Protein AF-A0A392NQP7-F1 (afdb_monomer_lite)

pLDDT: mean 94.18, std 6.7, range [48.91, 98.5]

Structure (mmCIF, N/CA/C/O backbone):
data_AF-A0A392NQP7-F1
#
_entry.id   AF-A0A392NQP7-F1
#
loop_
_atom_site.group_PDB
_atom_site.id
_atom_site.type_symbol
_atom_site.label_atom_id
_atom_site.label_alt_id
_atom_site.label_comp_id
_atom_site.label_asym_id
_atom_site.label_entity_id
_atom_site.label_seq_id
_atom_site.pdbx_PDB_ins_code
_atom_site.Cartn_x
_atom_site.Cartn_y
_atom_site.Cartn_z
_atom_site.occupancy
_atom_site.B_iso_or_equiv
_atom_site.auth_seq_id
_atom_site.auth_comp_id
_atom_site.auth_asym_id
_atom_site.auth_atom_id
_atom_site.pdbx_PDB_model_num
ATOM 1 N N . PHE A 1 1 ? -15.553 -9.471 -6.005 1.00 82.69 1 PHE A N 1
ATOM 2 C CA . PHE A 1 1 ? -15.050 -10.620 -5.219 1.00 82.69 1 PHE A CA 1
ATOM 3 C C . PHE A 1 1 ? -14.844 -10.229 -3.762 1.00 82.69 1 PHE A C 1
ATOM 5 O O . PHE A 1 1 ? -15.584 -10.727 -2.929 1.00 82.69 1 PHE A O 1
ATOM 12 N N . SER A 1 2 ? -13.933 -9.297 -3.451 1.00 90.81 2 SER A N 1
ATOM 13 C CA . SER A 1 2 ? -13.622 -8.903 -2.066 1.00 90.81 2 SER A CA 1
ATOM 14 C C . SER A 1 2 ? -14.840 -8.458 -1.255 1.00 90.81 2 SER A C 1
ATOM 16 O O . SER A 1 2 ? -15.025 -8.942 -0.146 1.00 90.81 2 SER A O 1
ATOM 18 N N . ALA A 1 3 ? -15.702 -7.604 -1.820 1.00 92.38 3 ALA A N 1
ATOM 19 C CA . ALA A 1 3 ? -16.922 -7.155 -1.149 1.00 92.38 3 ALA A CA 1
ATOM 20 C C . ALA A 1 3 ? -17.868 -8.319 -0.800 1.00 92.38 3 ALA A C 1
ATOM 22 O O . ALA A 1 3 ? -18.331 -8.409 0.328 1.00 92.38 3 ALA A O 1
ATOM 23 N N . ALA A 1 4 ? -18.095 -9.241 -1.742 1.00 94.00 4 ALA A N 1
ATOM 24 C CA . ALA A 1 4 ? -18.957 -10.405 -1.529 1.00 94.00 4 ALA A CA 1
ATOM 25 C C . ALA A 1 4 ? -18.396 -11.358 -0.461 1.00 94.00 4 ALA A C 1
ATOM 27 O O . ALA A 1 4 ? -19.144 -11.865 0.366 1.00 94.00 4 ALA A O 1
ATOM 28 N N . PHE A 1 5 ? -17.076 -11.573 -0.451 1.00 94.81 5 PHE A N 1
ATOM 29 C CA . PHE A 1 5 ? -16.426 -12.362 0.595 1.00 94.81 5 PHE A CA 1
ATOM 30 C C . PHE A 1 5 ? -16.576 -11.702 1.973 1.00 94.81 5 PHE A C 1
ATOM 32 O O . PHE A 1 5 ? -16.991 -12.363 2.920 1.00 94.81 5 PHE A O 1
ATOM 39 N N . LEU A 1 6 ? -16.284 -10.403 2.081 1.00 95.88 6 LEU A N 1
ATOM 40 C CA . LEU A 1 6 ? -16.394 -9.662 3.340 1.00 95.88 6 LEU A CA 1
ATOM 41 C C . LEU A 1 6 ? -17.835 -9.634 3.870 1.00 95.88 6 LEU A C 1
ATOM 43 O O . LEU A 1 6 ? -18.035 -9.846 5.060 1.00 95.88 6 LEU A O 1
ATOM 47 N N . ASP A 1 7 ? -18.829 -9.447 2.999 1.00 96.56 7 ASP A N 1
ATOM 48 C CA . ASP A 1 7 ? -20.247 -9.493 3.382 1.00 96.56 7 ASP A CA 1
ATOM 49 C C . ASP A 1 7 ? -20.652 -10.890 3.884 1.00 96.56 7 ASP A C 1
ATOM 51 O O . ASP A 1 7 ? -21.344 -11.002 4.892 1.00 96.56 7 ASP A O 1
ATOM 55 N N . SER A 1 8 ? -20.133 -11.964 3.271 1.00 97.31 8 SER A N 1
ATOM 56 C CA . SER A 1 8 ? -20.417 -13.344 3.705 1.00 97.31 8 SER A CA 1
ATOM 57 C C . SER A 1 8 ? -19.883 -13.694 5.098 1.00 97.31 8 SER A C 1
ATOM 59 O O . SER A 1 8 ? -20.350 -14.656 5.704 1.00 97.31 8 SER A O 1
ATOM 61 N N . VAL A 1 9 ? -18.911 -12.928 5.608 1.00 96.69 9 VAL A N 1
ATOM 62 C CA . VAL A 1 9 ? -18.331 -13.134 6.943 1.00 96.69 9 VAL A CA 1
ATOM 63 C C . VAL A 1 9 ? -18.728 -12.053 7.949 1.00 96.69 9 VAL A C 1
ATOM 65 O O . VAL A 1 9 ? -18.289 -12.120 9.094 1.00 96.69 9 VAL A O 1
ATOM 68 N N . ALA A 1 10 ? -19.548 -11.073 7.553 1.00 96.81 10 ALA A N 1
ATOM 69 C CA . ALA A 1 10 ? -19.827 -9.878 8.350 1.00 96.81 10 ALA A CA 1
ATOM 70 C C . ALA A 1 10 ? -20.376 -10.200 9.751 1.00 96.81 10 ALA A C 1
ATOM 72 O O . ALA A 1 10 ? -19.951 -9.586 10.726 1.00 96.81 10 ALA A O 1
ATOM 73 N N . ASP A 1 11 ? -21.238 -11.213 9.866 1.00 97.25 11 ASP A N 1
ATOM 74 C CA . ASP A 1 11 ? -21.865 -11.604 11.137 1.00 97.25 11 ASP A CA 1
ATOM 75 C C . ASP A 1 11 ? -20.900 -12.319 12.110 1.00 97.25 11 ASP A C 1
ATOM 77 O O . ASP A 1 11 ? -21.227 -12.511 13.280 1.00 97.25 11 ASP A O 1
ATOM 81 N N . TYR A 1 12 ? -19.703 -12.705 11.651 1.00 96.62 12 TYR A N 1
ATOM 82 C CA . TYR A 1 12 ? -18.685 -13.396 12.456 1.00 96.62 12 TYR A CA 1
ATOM 83 C C . TYR A 1 12 ? -17.517 -12.493 12.870 1.00 96.62 12 TYR A C 1
ATOM 85 O O . TYR A 1 12 ? -16.627 -12.929 13.602 1.00 96.62 12 TYR A O 1
ATOM 93 N N . VAL A 1 13 ? -17.480 -11.255 12.378 1.00 96.62 13 VAL A N 1
ATOM 94 C CA . VAL A 1 13 ? -16.382 -10.319 12.621 1.00 96.62 13 VAL A CA 1
ATOM 95 C C . VAL A 1 13 ? -16.707 -9.449 13.828 1.00 96.62 13 VAL A C 1
ATOM 97 O O . VAL A 1 13 ? -17.708 -8.736 13.844 1.00 96.62 13 VAL A O 1
ATOM 100 N N . ASP A 1 14 ? -15.828 -9.465 14.832 1.00 96.81 14 ASP A N 1
ATOM 101 C CA . ASP A 1 14 ? -15.943 -8.539 15.958 1.00 96.81 14 ASP A CA 1
ATOM 102 C C . ASP A 1 14 ? -15.833 -7.077 15.461 1.00 96.81 14 ASP A C 1
ATOM 104 O O . ASP A 1 14 ? -14.900 -6.753 14.712 1.00 96.81 14 ASP A O 1
ATOM 108 N N . PRO A 1 15 ? -16.741 -6.166 15.869 1.00 94.75 15 PRO A N 1
ATOM 109 C CA . PRO A 1 15 ? -16.739 -4.780 15.393 1.00 94.75 15 PRO A CA 1
ATOM 110 C C . PRO A 1 15 ? -15.452 -3.995 15.691 1.00 94.75 15 PRO A C 1
ATOM 112 O O . PRO A 1 15 ? -15.173 -2.996 15.022 1.00 94.75 15 PRO A O 1
ATOM 115 N N . GLY A 1 16 ? -14.685 -4.409 16.702 1.00 96.12 16 GLY A N 1
ATOM 11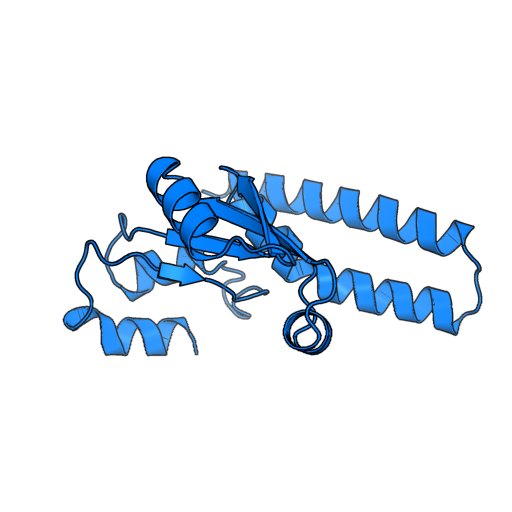6 C CA . GLY A 1 16 ? -13.402 -3.832 17.088 1.00 96.12 16 GLY A CA 1
ATOM 117 C C . GLY A 1 16 ? -12.189 -4.519 16.459 1.00 96.12 16 GLY A C 1
ATOM 118 O O . GLY A 1 16 ? -11.070 -4.053 16.678 1.00 96.12 16 GLY A O 1
ATOM 119 N N . LEU A 1 17 ? -12.372 -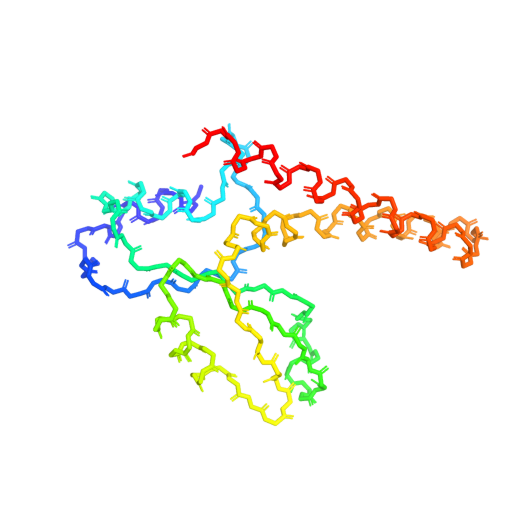5.591 15.678 1.00 96.62 17 LEU A N 1
ATOM 120 C CA . LEU A 1 17 ? -11.271 -6.339 15.071 1.00 96.62 17 LEU A CA 1
ATOM 121 C C . LEU A 1 17 ? -10.555 -5.501 13.995 1.00 96.62 17 LEU A C 1
ATOM 123 O O . LEU A 1 17 ? -11.171 -5.140 12.989 1.00 96.62 17 LEU A O 1
ATOM 127 N N . PRO A 1 18 ? -9.251 -5.206 14.132 1.00 96.69 18 PRO A N 1
ATOM 128 C CA . PRO A 1 18 ? -8.550 -4.438 13.114 1.00 96.69 18 PRO A CA 1
ATOM 129 C C . PRO A 1 18 ? -8.288 -5.224 11.829 1.00 96.69 18 PRO A C 1
ATOM 131 O O . PRO A 1 18 ? -7.782 -6.344 11.864 1.00 96.69 18 PRO A O 1
ATOM 134 N N . PHE A 1 19 ? -8.551 -4.592 10.685 1.00 97.50 19 PHE A N 1
ATOM 135 C CA . PHE A 1 19 ? -8.207 -5.112 9.363 1.00 97.50 19 PHE A CA 1
ATOM 136 C C . PHE A 1 19 ? -6.938 -4.447 8.843 1.00 97.50 19 PHE A C 1
ATOM 138 O O . PHE A 1 19 ? -6.869 -3.222 8.734 1.00 97.50 19 PHE A O 1
ATOM 145 N N . ILE A 1 20 ? -5.953 -5.260 8.461 1.00 98.00 20 ILE A N 1
ATOM 146 C CA . ILE A 1 20 ? -4.755 -4.807 7.751 1.00 98.00 20 ILE A CA 1
ATOM 147 C C . ILE A 1 20 ? -4.896 -5.229 6.286 1.00 98.00 20 ILE A C 1
ATOM 149 O O . ILE A 1 20 ? -4.765 -6.404 5.949 1.00 98.00 20 ILE A O 1
ATOM 153 N N . SER A 1 21 ? -5.185 -4.276 5.404 1.00 97.12 21 SER A N 1
ATOM 154 C CA . SER A 1 21 ? -5.289 -4.516 3.966 1.00 97.12 21 SER A CA 1
ATOM 155 C C . SER A 1 21 ? -3.921 -4.435 3.298 1.00 97.12 21 SER A C 1
ATOM 157 O O . SER A 1 21 ? -3.266 -3.395 3.325 1.00 97.12 21 SER A O 1
ATOM 159 N N . LEU A 1 22 ? -3.521 -5.529 2.648 1.00 95.44 22 LEU A N 1
ATOM 160 C CA . LEU A 1 22 ? -2.337 -5.608 1.780 1.00 95.44 22 LEU A CA 1
ATOM 161 C C . LEU A 1 22 ? -2.701 -5.501 0.290 1.00 95.44 22 LEU A C 1
ATOM 163 O O . LEU A 1 22 ? -1.834 -5.607 -0.581 1.00 95.44 22 LEU A O 1
ATOM 167 N N . SER A 1 23 ? -3.991 -5.345 -0.017 1.00 93.19 23 SER A N 1
ATOM 168 C CA . SER A 1 23 ? -4.471 -5.311 -1.396 1.00 93.19 23 SER A CA 1
ATOM 169 C C . SER A 1 23 ? -3.988 -4.047 -2.100 1.00 93.19 23 SER A C 1
ATOM 171 O O . SER A 1 23 ? -4.077 -2.948 -1.559 1.00 93.19 23 SER A O 1
ATOM 173 N N . LYS A 1 24 ? -3.497 -4.210 -3.330 1.00 91.06 24 LYS A N 1
ATOM 174 C CA . LYS A 1 24 ? -3.027 -3.121 -4.192 1.00 91.06 24 LYS A CA 1
ATOM 175 C C . LYS A 1 24 ? -3.897 -3.104 -5.443 1.00 91.06 24 LYS A C 1
ATOM 177 O O . LYS A 1 24 ? -3.802 -4.015 -6.260 1.00 91.06 24 LYS A O 1
ATOM 182 N N . GLY A 1 25 ? -4.764 -2.106 -5.569 1.00 90.31 25 GLY A N 1
ATOM 183 C CA . GLY A 1 25 ? -5.705 -2.005 -6.682 1.00 90.31 25 GLY A CA 1
ATOM 184 C C . GLY A 1 25 ? -6.996 -1.299 -6.290 1.00 90.31 25 GLY A C 1
ATOM 185 O O . GLY A 1 25 ? -7.174 -0.902 -5.139 1.00 90.31 25 GLY A O 1
ATOM 186 N N . LEU A 1 26 ? -7.886 -1.173 -7.269 1.00 92.25 26 LEU A N 1
ATOM 187 C CA . LEU A 1 26 ? -9.241 -0.653 -7.113 1.00 92.25 26 LEU A CA 1
ATOM 188 C C . LEU A 1 26 ? -10.240 -1.738 -7.516 1.00 92.25 26 LEU A C 1
ATOM 190 O O . LEU A 1 26 ? -9.947 -2.571 -8.377 1.00 92.25 26 LEU A O 1
ATOM 194 N N . GLU A 1 27 ? -11.428 -1.729 -6.920 1.00 91.75 27 GLU A N 1
ATOM 195 C CA . GLU A 1 27 ? -12.513 -2.592 -7.382 1.00 91.75 27 GLU A CA 1
ATOM 196 C C . GLU A 1 27 ? -12.968 -2.164 -8.785 1.00 91.75 27 GLU A C 1
ATOM 198 O O . GLU A 1 27 ? -13.344 -1.018 -8.993 1.00 91.75 27 GLU A O 1
ATOM 203 N N . LEU A 1 28 ? -12.953 -3.087 -9.752 1.00 85.56 28 LEU A N 1
ATOM 204 C CA . LEU A 1 28 ? -13.124 -2.780 -11.181 1.00 85.56 28 LEU A CA 1
ATOM 205 C C . LEU A 1 28 ? -14.384 -1.966 -11.512 1.00 85.56 28 LEU A C 1
ATOM 207 O O . LEU A 1 28 ? -14.321 -1.037 -12.309 1.00 85.56 28 LEU A O 1
ATOM 211 N N . ASN A 1 29 ? -15.519 -2.307 -10.901 1.00 87.06 29 ASN A N 1
ATOM 212 C CA . ASN A 1 29 ? -16.811 -1.717 -11.263 1.00 87.06 29 ASN A CA 1
ATOM 213 C C . ASN A 1 29 ? -17.107 -0.410 -10.523 1.00 87.06 29 ASN A C 1
ATOM 215 O O . ASN A 1 29 ? -17.914 0.389 -10.986 1.00 87.06 29 ASN A O 1
ATOM 219 N N . THR A 1 30 ? -16.502 -0.210 -9.353 1.00 89.31 30 THR A N 1
ATOM 220 C CA . THR A 1 30 ? -16.814 0.920 -8.462 1.00 89.31 30 THR A CA 1
ATOM 221 C C . THR A 1 30 ? -15.643 1.884 -8.312 1.00 89.31 30 THR A C 1
ATOM 223 O O . THR A 1 30 ? -15.823 2.982 -7.793 1.00 89.31 30 THR A O 1
ATOM 226 N N . LEU A 1 31 ? -14.449 1.470 -8.745 1.00 90.50 31 LEU A N 1
ATOM 227 C CA . LEU A 1 31 ? -13.164 2.138 -8.552 1.00 90.50 31 LEU A CA 1
ATOM 228 C C . LEU A 1 31 ? -12.842 2.429 -7.080 1.00 90.50 31 LEU A C 1
ATOM 230 O O . LEU A 1 31 ? -12.055 3.324 -6.775 1.00 90.50 31 LEU A O 1
ATOM 234 N N . ARG A 1 32 ? -13.437 1.661 -6.161 1.00 92.56 32 ARG A N 1
ATOM 235 C CA . ARG A 1 32 ? -13.270 1.857 -4.722 1.00 92.56 32 ARG A CA 1
ATOM 236 C C . ARG A 1 32 ? -12.004 1.213 -4.189 1.00 92.56 32 ARG A C 1
ATOM 238 O O . ARG A 1 32 ? -11.561 0.171 -4.679 1.00 92.56 32 ARG A O 1
ATOM 245 N N . THR A 1 33 ? -11.463 1.820 -3.141 1.00 95.00 33 THR A N 1
ATOM 246 C CA . THR A 1 33 ? -10.340 1.277 -2.373 1.00 95.00 33 THR A CA 1
ATOM 247 C C . THR A 1 33 ? -10.822 0.324 -1.274 1.00 95.00 33 THR A C 1
ATOM 249 O O . THR A 1 33 ? -12.014 0.272 -0.952 1.00 95.00 33 THR A O 1
ATOM 252 N N . MET A 1 34 ? -9.915 -0.434 -0.647 1.00 96.00 34 MET A N 1
ATOM 253 C CA . MET A 1 34 ? -10.303 -1.336 0.445 1.00 96.00 34 MET A CA 1
ATOM 254 C C . MET A 1 34 ? -10.744 -0.575 1.695 1.00 96.00 34 MET A C 1
ATOM 256 O O . MET A 1 34 ? -11.638 -1.056 2.392 1.00 96.00 34 MET A O 1
ATOM 260 N N . ALA A 1 35 ? -10.211 0.626 1.942 1.00 96.06 35 ALA A N 1
ATOM 261 C CA . ALA A 1 35 ? -10.706 1.498 3.009 1.00 96.06 35 ALA A CA 1
ATOM 262 C C . ALA A 1 35 ? -12.184 1.886 2.834 1.00 96.06 35 ALA A C 1
ATOM 264 O O . ALA A 1 35 ? -12.847 2.213 3.814 1.00 96.06 35 ALA A O 1
ATOM 265 N N . GLN A 1 36 ? -12.708 1.851 1.604 1.00 94.81 36 GLN A N 1
ATOM 266 C CA . GLN A 1 36 ? -14.122 2.098 1.310 1.00 94.81 36 GLN A CA 1
ATOM 267 C C . GLN A 1 36 ? -14.939 0.801 1.318 1.00 94.81 36 GLN A C 1
ATOM 269 O O . GLN A 1 36 ? -16.059 0.775 1.823 1.00 94.81 36 GLN A O 1
ATOM 274 N N . ILE A 1 37 ? -14.378 -0.283 0.775 1.00 95.81 37 ILE A N 1
ATOM 275 C CA . ILE A 1 37 ? -15.071 -1.570 0.637 1.00 95.81 37 ILE A CA 1
ATOM 276 C C . ILE A 1 37 ? -15.279 -2.245 1.993 1.00 95.81 37 ILE A C 1
ATOM 278 O O . ILE A 1 37 ? -16.375 -2.731 2.258 1.00 95.81 37 ILE A O 1
ATOM 282 N N . ILE A 1 38 ? -14.257 -2.281 2.854 1.00 96.56 38 ILE A N 1
ATOM 283 C CA . ILE A 1 38 ? -14.296 -3.046 4.109 1.00 96.56 38 ILE A CA 1
ATOM 284 C C . ILE A 1 38 ? -15.387 -2.537 5.065 1.00 96.56 38 ILE A C 1
ATOM 286 O O . ILE A 1 38 ? -16.233 -3.346 5.448 1.00 96.56 38 ILE A O 1
ATOM 290 N N . PRO A 1 39 ? -15.457 -1.235 5.415 1.00 95.94 39 PRO A N 1
ATOM 291 C CA . PRO A 1 39 ? -16.513 -0.726 6.292 1.00 95.94 39 PRO A CA 1
ATOM 292 C C . PRO A 1 39 ? -17.919 -0.953 5.729 1.00 95.94 39 PRO A C 1
ATOM 294 O O . PRO A 1 39 ? -18.852 -1.226 6.483 1.00 95.94 39 PRO A O 1
ATOM 297 N N . GLN A 1 40 ? -18.079 -0.854 4.403 1.00 95.56 40 GLN A N 1
ATOM 298 C CA . GLN A 1 40 ? -19.368 -1.057 3.749 1.00 95.56 40 GLN A CA 1
ATOM 299 C C . GLN A 1 40 ? -19.796 -2.528 3.775 1.00 95.56 40 GLN A C 1
ATOM 301 O O . GLN A 1 40 ? -20.929 -2.818 4.150 1.00 95.56 40 GLN A O 1
ATOM 306 N N . ALA A 1 41 ? -18.909 -3.447 3.387 1.00 96.19 41 ALA A N 1
ATOM 307 C CA . ALA A 1 41 ? -19.213 -4.874 3.327 1.00 96.19 41 ALA A CA 1
ATOM 308 C C . ALA A 1 41 ? -19.434 -5.477 4.722 1.00 96.19 41 ALA A C 1
ATOM 310 O O . ALA A 1 41 ? -20.323 -6.297 4.900 1.00 96.19 41 ALA A O 1
ATOM 311 N N . LEU A 1 42 ? -18.687 -5.012 5.729 1.00 97.25 42 LEU A N 1
ATOM 312 C CA . LEU A 1 42 ? -18.865 -5.429 7.124 1.00 97.25 42 LEU A CA 1
ATOM 313 C C . LEU A 1 42 ? -19.990 -4.678 7.849 1.00 97.25 42 LEU A C 1
ATOM 315 O O . LEU A 1 42 ? -20.208 -4.902 9.035 1.00 97.25 42 LEU A O 1
ATOM 319 N N . ARG A 1 43 ? -20.693 -3.760 7.166 1.00 96.94 43 ARG A N 1
ATOM 320 C CA . ARG A 1 43 ? -21.791 -2.954 7.734 1.00 96.94 43 ARG A CA 1
ATOM 321 C C . ARG A 1 43 ? -21.367 -2.184 8.999 1.00 96.94 43 ARG A C 1
ATOM 323 O O . ARG A 1 43 ? -22.187 -1.887 9.865 1.00 96.94 43 ARG A O 1
ATOM 330 N N . ASN A 1 44 ? -20.085 -1.820 9.081 1.00 96.94 44 ASN A N 1
ATOM 331 C CA . ASN A 1 44 ? -19.467 -1.137 10.213 1.00 96.94 44 ASN A CA 1
ATOM 332 C C . ASN A 1 44 ? -18.677 0.094 9.734 1.00 96.94 44 ASN A C 1
ATOM 334 O O . ASN A 1 44 ? -17.494 -0.014 9.402 1.00 96.94 44 ASN A O 1
ATOM 338 N N . PRO A 1 45 ? -19.278 1.299 9.756 1.00 94.62 45 PRO A N 1
ATOM 339 C CA . PRO A 1 45 ? -18.610 2.534 9.333 1.00 94.62 45 PRO A CA 1
ATOM 340 C C . PRO A 1 45 ? -17.362 2.896 10.151 1.00 94.62 45 PRO A C 1
ATOM 342 O O . PRO A 1 45 ? -16.550 3.702 9.702 1.00 94.62 45 PRO A O 1
ATOM 345 N N . ARG A 1 46 ? -17.217 2.337 11.361 1.00 95.19 46 ARG A N 1
ATOM 346 C CA . ARG A 1 46 ? -16.071 2.557 12.253 1.00 95.19 46 ARG A CA 1
ATOM 347 C C . ARG A 1 46 ? -15.105 1.371 12.275 1.00 95.19 46 ARG A C 1
ATOM 349 O O . ARG A 1 46 ? -14.304 1.292 13.203 1.00 95.19 46 ARG A O 1
ATOM 356 N N . GLN A 1 47 ? -15.162 0.474 11.284 1.00 97.25 47 GLN A N 1
ATOM 357 C CA . GLN A 1 47 ? -14.259 -0.673 11.225 1.00 97.25 47 GLN A CA 1
ATOM 358 C C . GLN A 1 47 ? -12.797 -0.207 11.335 1.00 97.25 47 GLN A C 1
ATOM 360 O O . GLN A 1 47 ? -12.352 0.589 10.498 1.00 97.25 47 GLN A O 1
ATOM 365 N N . PRO A 1 48 ? -12.026 -0.686 12.329 1.00 97.69 48 PRO A N 1
ATOM 366 C CA . PRO A 1 48 ? -10.628 -0.306 12.450 1.00 97.69 48 PRO A CA 1
ATOM 367 C C . PRO A 1 48 ? -9.841 -0.842 11.251 1.00 97.69 48 PRO A C 1
ATOM 369 O O . PRO A 1 48 ? -9.846 -2.040 10.968 1.00 97.69 48 PRO A O 1
ATOM 372 N N . PHE A 1 49 ? -9.183 0.057 10.523 1.00 97.94 49 PHE A N 1
ATOM 373 C CA . PHE A 1 49 ? -8.568 -0.243 9.232 1.00 97.94 49 PHE A CA 1
ATOM 374 C C . PHE A 1 49 ? -7.146 0.308 9.145 1.00 97.94 49 PHE A C 1
ATOM 376 O O . PHE A 1 49 ? -6.873 1.443 9.549 1.00 97.94 49 PHE A O 1
ATOM 383 N N . VAL A 1 50 ? -6.255 -0.484 8.553 1.00 98.50 50 VAL A N 1
ATOM 384 C CA . VAL A 1 50 ? -4.887 -0.112 8.195 1.00 98.50 50 VAL A CA 1
ATOM 385 C C . VAL A 1 50 ? -4.608 -0.556 6.764 1.00 98.50 50 VAL A C 1
ATOM 387 O O . VAL A 1 50 ? -4.808 -1.719 6.428 1.00 98.50 50 VAL A O 1
ATOM 390 N N . ALA A 1 51 ? -4.093 0.337 5.926 1.00 98.19 51 ALA A N 1
ATOM 391 C CA . ALA A 1 51 ? -3.508 -0.029 4.640 1.00 98.19 51 ALA A CA 1
ATOM 392 C C . ALA A 1 51 ? -2.006 -0.283 4.814 1.00 98.19 51 ALA A C 1
ATOM 394 O O . ALA A 1 51 ? -1.306 0.543 5.395 1.00 98.19 51 ALA A O 1
ATOM 395 N N . LEU A 1 52 ? -1.497 -1.397 4.293 1.00 97.56 52 LEU A N 1
ATOM 396 C CA . LEU A 1 52 ? -0.070 -1.701 4.217 1.00 97.56 52 LEU A CA 1
ATOM 397 C C . LEU A 1 52 ? 0.357 -1.697 2.747 1.00 97.56 52 LEU A C 1
ATOM 399 O O . LEU A 1 52 ? -0.104 -2.511 1.947 1.00 97.56 52 LEU A O 1
ATOM 403 N N . SER A 1 53 ? 1.259 -0.789 2.383 1.00 95.69 53 SER A N 1
ATOM 404 C CA . SER A 1 53 ? 1.738 -0.635 1.006 1.00 95.69 53 SER A CA 1
ATOM 405 C C . SER A 1 53 ? 3.235 -0.330 0.959 1.00 95.69 53 SER A C 1
ATOM 407 O O . SER A 1 53 ? 3.883 -0.141 1.983 1.00 95.69 53 SER A O 1
ATOM 409 N N . GLY A 1 54 ? 3.801 -0.303 -0.243 1.00 90.88 54 GLY A N 1
ATOM 410 C CA . GLY A 1 54 ? 5.226 -0.072 -0.483 1.00 90.88 54 GLY A CA 1
ATOM 411 C C . GLY A 1 54 ? 5.849 -1.065 -1.470 1.00 90.88 54 GLY A C 1
ATOM 412 O O . GLY A 1 54 ? 5.167 -2.000 -1.929 1.00 90.88 54 GLY A O 1
ATOM 413 N N . PRO A 1 55 ? 7.127 -0.852 -1.833 1.00 85.75 55 PRO A N 1
ATOM 414 C CA . PRO A 1 55 ? 7.932 -1.837 -2.547 1.00 85.75 55 PRO A CA 1
ATOM 415 C C . PRO A 1 55 ? 8.126 -3.052 -1.639 1.00 85.75 55 PRO A C 1
ATOM 417 O O . PRO A 1 55 ? 8.634 -2.936 -0.533 1.00 85.75 55 PRO A O 1
ATOM 420 N N . SER A 1 56 ? 7.622 -4.206 -2.064 1.00 85.81 56 SER A N 1
ATOM 421 C CA . SER A 1 56 ? 7.539 -5.387 -1.200 1.00 85.81 56 SER A CA 1
ATOM 422 C C . SER A 1 56 ? 7.524 -6.663 -2.038 1.00 85.81 56 SER A C 1
ATOM 424 O O . SER A 1 56 ? 6.550 -7.423 -2.011 1.00 85.81 56 SER A O 1
ATOM 426 N N . PHE A 1 57 ? 8.547 -6.856 -2.874 1.00 89.06 57 PHE A N 1
ATOM 427 C CA . PHE A 1 57 ? 8.671 -8.089 -3.644 1.00 89.06 57 PHE A CA 1
ATOM 428 C C . PHE A 1 57 ? 8.779 -9.269 -2.674 1.00 89.06 57 PHE A C 1
ATOM 430 O O . PHE A 1 57 ? 9.648 -9.297 -1.806 1.00 89.06 57 PHE A O 1
ATOM 437 N N . ALA A 1 58 ? 7.866 -10.235 -2.803 1.00 90.88 58 ALA A N 1
ATOM 438 C CA . ALA A 1 58 ? 7.744 -11.328 -1.838 1.00 90.88 58 ALA A CA 1
ATOM 439 C C . ALA A 1 58 ? 9.050 -12.128 -1.706 1.00 90.88 58 ALA A C 1
ATOM 441 O O . ALA A 1 58 ? 9.454 -12.471 -0.600 1.00 90.88 58 ALA A O 1
ATOM 442 N N . LEU A 1 59 ? 9.744 -12.351 -2.826 1.00 93.00 59 LEU A N 1
ATOM 443 C CA . LEU A 1 59 ? 11.024 -13.054 -2.843 1.00 93.00 59 LEU A CA 1
ATOM 444 C C . LEU A 1 59 ? 12.124 -12.290 -2.086 1.00 93.00 59 LEU A C 1
ATOM 446 O O . LEU A 1 59 ? 12.891 -12.900 -1.349 1.00 93.00 59 LEU A O 1
ATOM 450 N N . GLU A 1 60 ? 12.181 -10.962 -2.213 1.00 93.88 60 GLU A N 1
ATOM 451 C CA . GLU A 1 60 ? 13.154 -10.128 -1.493 1.00 93.88 60 GLU A CA 1
ATOM 452 C C . GLU A 1 60 ? 12.906 -10.157 0.020 1.00 93.88 60 GLU A C 1
ATOM 454 O O . GLU A 1 60 ? 13.850 -10.305 0.798 1.00 93.88 60 GLU A O 1
ATOM 459 N N . LEU A 1 61 ? 11.633 -10.116 0.432 1.00 91.69 61 LEU A N 1
ATOM 460 C CA . LEU A 1 61 ? 11.231 -10.276 1.831 1.00 91.69 61 LEU A CA 1
ATOM 461 C C . LEU A 1 61 ? 11.627 -11.651 2.386 1.00 91.69 61 LEU A C 1
ATOM 463 O O . LEU A 1 61 ? 12.193 -11.733 3.476 1.00 91.69 61 LEU A O 1
ATOM 467 N N . MET A 1 62 ? 11.376 -12.730 1.635 1.00 93.06 62 MET A N 1
ATOM 468 C CA . MET A 1 62 ? 11.777 -14.090 2.023 1.00 93.06 62 MET A CA 1
ATOM 469 C C . MET A 1 62 ? 13.298 -14.227 2.155 1.00 93.06 62 MET A C 1
ATOM 471 O O . MET A 1 62 ? 13.782 -14.898 3.066 1.00 93.06 62 MET A O 1
ATOM 475 N N . ASN A 1 63 ? 14.046 -13.533 1.297 1.00 96.12 63 ASN A N 1
ATOM 476 C CA . ASN A 1 63 ? 15.507 -13.485 1.322 1.00 96.12 63 ASN A CA 1
ATOM 477 C C . ASN A 1 63 ? 16.075 -12.496 2.352 1.00 96.12 63 ASN A C 1
ATOM 479 O O . ASN A 1 63 ? 17.290 -12.318 2.412 1.00 96.12 63 ASN A O 1
ATOM 483 N N . LYS A 1 64 ? 15.225 -11.862 3.175 1.00 95.00 64 LYS A N 1
ATOM 484 C CA . LYS A 1 64 ? 15.619 -10.876 4.194 1.00 95.00 64 LYS A CA 1
ATOM 485 C C . LYS A 1 64 ? 16.401 -9.687 3.616 1.00 95.00 64 LYS A C 1
ATOM 487 O O . LYS A 1 64 ? 17.238 -9.102 4.302 1.00 95.00 64 LYS A O 1
ATOM 492 N N . LEU A 1 65 ? 16.132 -9.308 2.367 1.00 96.62 65 LEU A N 1
ATOM 493 C CA . LEU 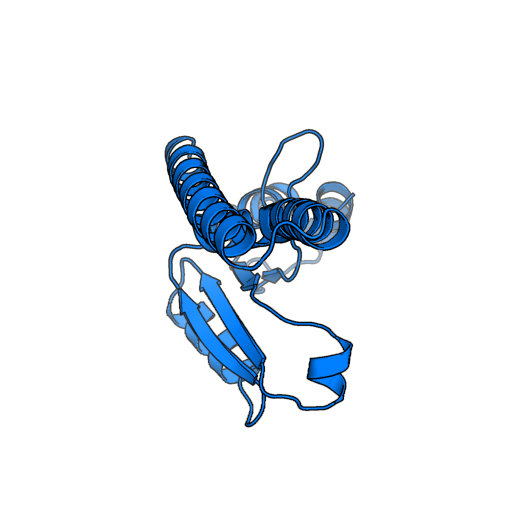A 1 65 ? 16.714 -8.100 1.787 1.00 96.62 65 LEU A CA 1
ATOM 494 C C . LEU A 1 65 ? 16.048 -6.846 2.382 1.00 96.62 65 LEU A C 1
ATOM 496 O O . LEU A 1 65 ? 14.847 -6.878 2.678 1.00 96.62 65 LEU A O 1
ATOM 500 N N . PRO A 1 66 ? 16.793 -5.735 2.560 1.00 96.38 66 PRO A N 1
ATOM 501 C CA . PRO A 1 66 ? 16.247 -4.509 3.131 1.00 96.38 66 PRO A CA 1
ATOM 502 C C . PRO A 1 66 ? 15.021 -4.010 2.363 1.00 96.38 66 PRO A C 1
ATOM 504 O O . PRO A 1 66 ? 15.111 -3.640 1.196 1.00 96.38 66 PRO A O 1
ATOM 507 N N . THR A 1 67 ? 13.878 -3.968 3.041 1.00 95.88 67 THR A N 1
ATOM 508 C CA . THR A 1 67 ? 12.595 -3.562 2.467 1.00 95.88 67 THR A CA 1
ATOM 509 C C . THR A 1 67 ? 11.985 -2.439 3.297 1.00 95.88 67 THR A C 1
ATOM 511 O O . THR A 1 67 ? 12.002 -2.476 4.530 1.00 95.88 67 THR A O 1
ATOM 514 N N . ALA A 1 68 ? 11.426 -1.430 2.629 1.00 95.50 68 ALA A N 1
ATOM 515 C CA . ALA A 1 68 ? 10.728 -0.325 3.274 1.00 95.50 68 ALA A CA 1
ATOM 516 C C . ALA A 1 68 ? 9.256 -0.306 2.855 1.00 95.50 68 ALA A C 1
ATOM 518 O O . ALA A 1 68 ? 8.942 -0.297 1.667 1.00 95.50 68 ALA A O 1
ATOM 519 N N . MET A 1 69 ? 8.353 -0.262 3.830 1.00 96.69 69 MET A N 1
ATOM 520 C CA . MET A 1 69 ? 6.910 -0.195 3.607 1.00 96.69 69 MET A CA 1
ATOM 521 C C . MET A 1 69 ? 6.267 0.898 4.464 1.00 96.69 69 MET A C 1
ATOM 523 O O . MET A 1 69 ? 6.874 1.449 5.385 1.00 96.69 69 MET A O 1
ATOM 527 N N . VAL A 1 70 ? 5.018 1.220 4.144 1.00 97.75 70 VAL A N 1
ATOM 528 C CA . VAL A 1 70 ? 4.200 2.214 4.833 1.00 97.75 70 VAL A CA 1
ATOM 529 C C . VAL A 1 70 ? 2.934 1.546 5.347 1.00 97.75 70 VAL A C 1
ATOM 531 O O . VAL A 1 70 ? 2.230 0.883 4.585 1.00 97.75 70 VAL A O 1
ATOM 534 N N . VAL A 1 71 ? 2.632 1.762 6.625 1.00 98.19 71 VAL A N 1
ATOM 535 C CA . VAL A 1 71 ? 1.319 1.486 7.214 1.00 98.19 71 VAL A CA 1
ATOM 536 C C . VAL A 1 71 ? 0.551 2.794 7.343 1.00 98.19 71 VAL A C 1
ATOM 538 O O . VAL A 1 71 ? 1.076 3.784 7.855 1.00 98.19 71 VAL A O 1
ATOM 541 N N . ALA A 1 72 ? -0.688 2.818 6.872 1.00 98.25 72 ALA A N 1
ATOM 542 C CA . ALA A 1 72 ? -1.525 4.005 6.883 1.00 98.25 72 ALA A CA 1
ATOM 543 C C . ALA A 1 72 ? -2.849 3.739 7.586 1.00 98.25 72 ALA A C 1
ATOM 545 O O . ALA A 1 72 ? -3.551 2.787 7.255 1.00 98.25 72 ALA A O 1
ATOM 546 N N . SER A 1 73 ? -3.204 4.590 8.544 1.00 98.25 73 SER A N 1
ATOM 547 C CA . SER A 1 73 ? -4.497 4.534 9.227 1.00 98.25 73 SER A CA 1
ATOM 548 C C . SER A 1 73 ? -4.921 5.921 9.690 1.00 98.25 73 SER A C 1
ATOM 550 O O . SER A 1 73 ? -4.081 6.761 10.012 1.00 98.25 73 SER A O 1
ATOM 552 N N . LYS A 1 74 ? -6.236 6.143 9.783 1.00 96.25 74 LYS A N 1
ATOM 553 C CA . LYS A 1 74 ? -6.795 7.325 10.455 1.00 96.25 74 LYS A CA 1
ATOM 554 C C . LYS A 1 74 ? -6.580 7.264 11.974 1.00 96.25 74 LYS A C 1
ATOM 556 O O . LYS A 1 74 ? -6.516 8.307 12.618 1.00 96.25 74 LYS A O 1
ATOM 561 N N . ASP A 1 75 ? -6.429 6.064 12.541 1.00 97.38 75 ASP A N 1
ATOM 562 C CA . ASP A 1 75 ? -6.071 5.870 13.945 1.00 97.38 75 ASP A CA 1
ATOM 563 C C . ASP A 1 75 ? -4.550 5.718 14.092 1.00 97.38 75 ASP A C 1
ATOM 565 O O . ASP A 1 75 ? -3.948 4.699 13.743 1.00 97.38 75 ASP A O 1
ATOM 569 N N . LYS A 1 76 ? -3.917 6.748 14.662 1.00 97.50 76 LYS A N 1
ATOM 570 C CA . LYS A 1 76 ? -2.472 6.773 14.915 1.00 97.50 76 LYS A CA 1
ATOM 571 C C . LYS A 1 76 ? -2.017 5.667 15.873 1.00 97.50 76 LYS A C 1
ATOM 573 O O . LYS A 1 76 ? -0.919 5.142 15.702 1.00 97.50 76 LYS A O 1
ATOM 578 N N . LYS A 1 77 ? -2.821 5.317 16.884 1.00 98.06 77 LYS A N 1
ATOM 579 C CA . LYS A 1 77 ? -2.471 4.243 17.827 1.00 98.06 77 LYS A CA 1
ATOM 580 C C . LYS A 1 77 ? -2.457 2.907 17.102 1.00 98.06 77 LYS A C 1
ATOM 582 O O . LYS A 1 77 ? -1.503 2.150 17.260 1.00 98.06 77 LYS A O 1
ATOM 587 N N . LEU A 1 78 ? -3.458 2.669 16.257 1.00 98.00 78 LEU A N 1
ATOM 588 C CA . LEU A 1 78 ? -3.533 1.463 15.444 1.00 98.00 78 LEU A CA 1
ATOM 589 C C . LEU A 1 78 ? -2.377 1.380 14.434 1.00 98.00 78 LEU A C 1
ATOM 591 O O . LEU A 1 78 ? -1.723 0.344 14.348 1.00 98.00 78 LEU A O 1
ATOM 595 N N . ALA A 1 79 ? -2.060 2.472 13.728 1.00 98.31 79 ALA A N 1
ATOM 596 C CA . ALA A 1 79 ? -0.911 2.516 12.818 1.00 98.31 79 ALA A CA 1
ATOM 597 C C . ALA A 1 79 ? 0.409 2.185 13.535 1.00 98.31 79 ALA A C 1
ATOM 599 O O . ALA A 1 79 ? 1.203 1.397 13.025 1.00 98.31 79 ALA A O 1
ATOM 600 N N . ASN A 1 80 ? 0.629 2.740 14.731 1.00 98.25 80 ASN A N 1
ATOM 601 C CA . ASN A 1 80 ? 1.822 2.462 15.533 1.00 98.25 80 ASN A CA 1
ATOM 602 C C . ASN A 1 80 ? 1.863 1.009 16.032 1.00 98.25 80 ASN A C 1
ATOM 604 O O . ASN A 1 80 ? 2.924 0.391 16.012 1.00 98.25 80 ASN A O 1
ATOM 608 N N . ALA A 1 81 ? 0.723 0.451 16.450 1.00 98.25 81 ALA A N 1
ATOM 609 C CA . ALA A 1 81 ? 0.639 -0.946 16.868 1.00 98.25 81 ALA A CA 1
ATOM 610 C C . ALA A 1 81 ? 0.995 -1.893 15.711 1.00 98.25 81 ALA A C 1
ATOM 612 O O . ALA A 1 81 ? 1.801 -2.805 15.883 1.00 98.25 81 ALA A O 1
ATOM 613 N N . VAL A 1 82 ? 0.472 -1.633 14.508 1.00 98.12 82 VAL A N 1
ATOM 614 C CA . VAL A 1 82 ? 0.802 -2.426 13.313 1.00 98.12 82 VAL A CA 1
ATOM 615 C C . VAL A 1 82 ? 2.251 -2.214 12.869 1.00 98.12 82 VAL A C 1
ATOM 617 O O . VAL A 1 82 ? 2.914 -3.170 12.472 1.00 98.12 82 VAL A O 1
ATOM 620 N N . GLN A 1 83 ? 2.784 -0.993 12.976 1.00 98.31 83 GLN A N 1
ATOM 621 C CA . GLN A 1 83 ? 4.202 -0.727 12.729 1.00 98.31 83 GLN A CA 1
ATOM 622 C C . GLN A 1 83 ? 5.090 -1.593 13.629 1.00 98.31 83 GLN A C 1
ATOM 624 O O . GLN A 1 83 ? 6.002 -2.243 13.127 1.00 98.31 83 GLN A O 1
ATOM 629 N N . GLN A 1 84 ? 4.816 -1.619 14.935 1.00 97.50 84 GLN A N 1
ATOM 630 C CA . GLN A 1 84 ? 5.573 -2.421 15.899 1.00 97.50 84 GLN A CA 1
ATOM 631 C C . GLN A 1 84 ? 5.415 -3.923 15.654 1.00 97.50 84 GLN A C 1
ATOM 633 O O . GLN A 1 84 ? 6.389 -4.657 15.782 1.00 97.50 84 GLN A O 1
ATOM 638 N N . LEU A 1 85 ? 4.217 -4.366 15.265 1.00 97.31 85 LEU A N 1
ATOM 639 C CA . LEU A 1 85 ? 3.933 -5.766 14.952 1.00 97.31 85 LEU A CA 1
ATOM 640 C C . LEU A 1 85 ? 4.750 -6.283 13.758 1.00 97.31 85 LEU A C 1
ATOM 642 O O . LEU A 1 85 ? 5.152 -7.442 13.750 1.00 97.31 85 LEU A O 1
ATOM 646 N N . LEU A 1 86 ? 4.963 -5.445 12.738 1.00 96.25 86 LEU A N 1
ATOM 647 C CA . LEU A 1 86 ? 5.558 -5.862 11.464 1.00 96.25 86 LEU A CA 1
ATOM 648 C C . LEU A 1 86 ? 7.038 -5.490 11.308 1.00 96.25 86 LEU A C 1
ATOM 650 O O . LEU A 1 86 ? 7.733 -6.098 10.494 1.00 96.25 86 LEU A O 1
ATOM 654 N N . ALA A 1 87 ? 7.527 -4.479 12.027 1.00 96.19 87 ALA A N 1
ATOM 655 C CA . ALA A 1 87 ? 8.904 -4.020 11.884 1.00 96.19 87 ALA A CA 1
ATOM 656 C C . ALA A 1 87 ? 9.916 -5.105 12.283 1.00 96.19 87 ALA A C 1
ATOM 658 O O . ALA A 1 87 ? 9.754 -5.817 13.272 1.00 96.19 87 ALA A O 1
ATOM 659 N N . SER A 1 88 ? 11.003 -5.205 11.520 1.00 95.69 88 SER A N 1
ATOM 660 C CA . SER A 1 88 ? 12.126 -6.097 11.818 1.00 95.69 88 SER A CA 1
ATOM 661 C C . SER A 1 88 ? 13.439 -5.509 11.301 1.00 95.69 88 SER A C 1
ATOM 663 O O . SER A 1 88 ? 13.439 -4.488 10.614 1.00 95.69 88 SER A O 1
ATOM 665 N N . ASN A 1 89 ? 14.563 -6.184 11.558 1.00 95.38 89 ASN A N 1
ATOM 666 C CA . ASN A 1 89 ? 15.886 -5.757 11.079 1.00 95.38 89 ASN A CA 1
ATOM 667 C C . ASN A 1 89 ? 15.965 -5.571 9.552 1.00 95.38 89 ASN A C 1
ATOM 669 O O . ASN A 1 89 ? 16.802 -4.809 9.078 1.00 95.38 89 ASN A O 1
ATOM 673 N N . HIS A 1 90 ? 15.104 -6.250 8.788 1.00 95.06 90 HIS A N 1
ATOM 674 C CA . HIS A 1 90 ? 15.095 -6.204 7.321 1.00 95.06 90 HIS A CA 1
ATOM 675 C C . HIS A 1 90 ? 13.832 -5.545 6.757 1.00 95.06 90 HIS A C 1
ATOM 677 O O . HIS A 1 90 ? 13.736 -5.335 5.551 1.00 95.06 90 HIS A O 1
ATOM 683 N N . LEU A 1 91 ? 12.865 -5.208 7.616 1.00 95.81 91 LEU A N 1
ATOM 684 C CA . LEU A 1 91 ? 11.602 -4.596 7.223 1.00 95.81 91 LEU A CA 1
ATOM 685 C C . LEU A 1 91 ? 11.389 -3.309 8.014 1.00 95.81 91 LEU A C 1
ATOM 687 O O . LEU A 1 91 ? 10.950 -3.324 9.166 1.00 95.81 91 LEU A O 1
ATOM 691 N N . ARG A 1 92 ? 11.686 -2.180 7.370 1.00 96.69 92 ARG A N 1
ATOM 692 C CA . ARG A 1 92 ? 11.411 -0.855 7.917 1.00 96.69 92 ARG A CA 1
ATOM 693 C C . ARG A 1 92 ? 9.972 -0.471 7.604 1.00 96.69 92 ARG A C 1
ATOM 695 O O . ARG A 1 92 ? 9.596 -0.367 6.439 1.00 96.69 92 ARG A O 1
ATOM 702 N N . ILE A 1 93 ? 9.197 -0.183 8.643 1.00 97.81 93 ILE A N 1
ATOM 703 C CA . ILE A 1 93 ? 7.826 0.307 8.505 1.00 97.81 93 ILE A CA 1
ATOM 704 C C . ILE A 1 93 ? 7.765 1.781 8.907 1.00 97.81 93 ILE A C 1
ATOM 706 O O . ILE A 1 93 ? 8.175 2.143 10.009 1.00 97.81 93 ILE A O 1
ATOM 710 N N . SER A 1 94 ? 7.233 2.624 8.027 1.00 97.62 94 SER A N 1
ATOM 711 C CA . SER A 1 94 ? 6.872 4.017 8.321 1.00 97.62 94 SER A CA 1
ATOM 712 C C . SER A 1 94 ? 5.361 4.138 8.509 1.00 97.62 94 SER A C 1
ATOM 714 O O . SER A 1 94 ? 4.606 3.381 7.904 1.00 97.62 94 SER A O 1
ATOM 716 N N . THR A 1 95 ? 4.902 5.093 9.316 1.00 98.25 95 THR A N 1
ATOM 717 C CA . THR A 1 95 ? 3.469 5.348 9.527 1.00 98.25 95 THR A CA 1
ATOM 718 C C . THR A 1 95 ? 2.994 6.558 8.721 1.00 98.25 95 THR A C 1
ATOM 720 O O . THR A 1 95 ? 3.755 7.495 8.477 1.00 98.25 95 THR A O 1
ATOM 723 N N . SER A 1 96 ? 1.730 6.544 8.300 1.00 97.81 96 SER A N 1
ATOM 724 C CA . SER A 1 96 ? 1.060 7.658 7.623 1.00 97.81 96 SER A CA 1
ATOM 725 C C . SER A 1 96 ? -0.394 7.783 8.087 1.00 97.81 96 SER A C 1
ATOM 727 O O . SER A 1 96 ? -1.029 6.792 8.442 1.00 97.81 96 SER A O 1
ATOM 729 N N . SER A 1 97 ? -0.939 8.999 8.062 1.00 96.88 97 SER A N 1
ATOM 730 C CA . SER A 1 97 ? -2.382 9.236 8.205 1.00 96.88 97 SER A CA 1
ATOM 731 C C . SER A 1 97 ? -3.112 9.312 6.858 1.00 96.88 97 SER A C 1
ATOM 733 O O . SER A 1 97 ? -4.340 9.287 6.822 1.00 96.88 97 SER A O 1
ATOM 735 N N . ASP A 1 98 ? -2.372 9.408 5.750 1.00 95.94 98 ASP A N 1
ATOM 736 C CA . ASP A 1 98 ? -2.920 9.502 4.395 1.00 95.94 98 ASP A CA 1
ATOM 737 C C . ASP A 1 98 ? -3.230 8.108 3.832 1.00 95.94 98 ASP A C 1
ATOM 739 O O . ASP A 1 98 ? -2.456 7.523 3.072 1.00 95.94 98 ASP A O 1
ATOM 743 N N . VAL A 1 99 ? -4.363 7.549 4.262 1.00 96.50 99 VAL A N 1
ATOM 744 C CA . VAL A 1 99 ? -4.846 6.239 3.798 1.00 96.50 99 VAL A CA 1
ATOM 745 C C . VAL A 1 99 ? -5.120 6.259 2.294 1.00 96.50 99 VAL A C 1
ATOM 747 O O . VAL A 1 99 ? -4.657 5.374 1.575 1.00 96.50 99 VAL A O 1
ATOM 750 N N . THR A 1 100 ? -5.822 7.290 1.820 1.00 94.69 100 THR A N 1
ATOM 751 C CA . THR A 1 100 ? -6.212 7.439 0.415 1.00 94.69 100 THR A CA 1
ATOM 752 C C . THR A 1 100 ? -4.983 7.485 -0.487 1.00 94.69 100 THR A C 1
ATOM 754 O O . THR A 1 100 ? -4.886 6.702 -1.429 1.00 94.69 100 THR A O 1
ATOM 757 N N . GLY A 1 101 ? -4.002 8.341 -0.188 1.00 95.12 101 GLY A N 1
ATOM 758 C CA . GLY A 1 101 ? -2.781 8.439 -0.986 1.00 95.12 101 GLY A CA 1
ATOM 759 C C . GLY A 1 101 ? -2.000 7.128 -1.038 1.00 95.12 101 GLY A C 1
ATOM 760 O O . GLY A 1 101 ? -1.501 6.750 -2.098 1.00 95.12 101 GLY A O 1
ATOM 761 N N . VAL A 1 102 ? -1.947 6.386 0.071 1.00 96.19 102 VAL A N 1
ATOM 762 C CA . VAL A 1 102 ? -1.240 5.099 0.154 1.00 96.19 102 VAL A CA 1
ATOM 763 C C . VAL A 1 102 ? -1.930 4.001 -0.664 1.00 96.19 102 VAL A C 1
ATOM 765 O O . VAL A 1 102 ? -1.246 3.252 -1.371 1.00 96.19 102 VAL A O 1
ATOM 768 N N . GLU A 1 103 ? -3.262 3.912 -0.621 1.00 96.19 103 GLU A N 1
ATOM 769 C CA . GLU A 1 103 ? -4.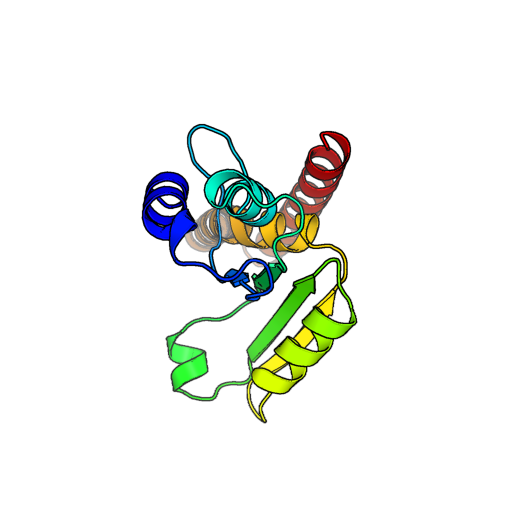017 2.954 -1.440 1.00 96.19 103 GLU A CA 1
ATOM 770 C C . GLU A 1 103 ? -3.956 3.304 -2.932 1.00 96.19 103 GLU A C 1
ATOM 772 O O . GLU A 1 103 ? -3.689 2.422 -3.750 1.00 96.19 103 GLU A O 1
ATOM 777 N N . ILE A 1 104 ? -4.116 4.583 -3.295 1.00 95.38 104 ILE A N 1
ATOM 778 C CA . ILE A 1 104 ? -4.048 5.045 -4.691 1.00 95.38 104 ILE A CA 1
ATOM 779 C C . ILE A 1 104 ? -2.647 4.838 -5.275 1.00 95.38 104 ILE A C 1
ATOM 781 O O . ILE A 1 104 ? -2.514 4.295 -6.374 1.00 95.38 104 ILE A O 1
ATOM 785 N N . ALA A 1 105 ? -1.588 5.177 -4.535 1.00 94.62 105 ALA A N 1
ATOM 786 C CA . ALA A 1 105 ? -0.221 4.893 -4.965 1.00 94.62 105 ALA A CA 1
ATOM 787 C C . ALA A 1 105 ? 0.011 3.385 -5.149 1.00 94.62 105 ALA A C 1
ATOM 789 O O . ALA A 1 105 ? 0.608 2.959 -6.139 1.00 94.62 105 ALA A O 1
ATOM 790 N N . GLY A 1 106 ? -0.503 2.561 -4.228 1.00 94.12 106 GLY A N 1
ATOM 791 C CA . GLY A 1 106 ? -0.442 1.105 -4.331 1.00 94.12 106 GLY A CA 1
ATOM 792 C C . GLY A 1 106 ? -1.166 0.562 -5.565 1.00 94.12 106 GLY A C 1
ATOM 793 O O . GLY A 1 106 ? -0.630 -0.314 -6.244 1.00 94.12 106 GLY A O 1
ATOM 794 N N . ALA A 1 107 ? -2.347 1.097 -5.872 1.00 93.75 107 ALA A N 1
ATOM 795 C CA . ALA A 1 107 ? -3.155 0.696 -7.017 1.00 93.75 107 ALA A CA 1
ATOM 796 C C . ALA A 1 107 ? -2.504 1.058 -8.360 1.00 93.75 107 ALA A C 1
ATOM 798 O O . ALA A 1 107 ? -2.529 0.258 -9.294 1.00 93.75 107 ALA A O 1
ATOM 799 N N . LEU A 1 108 ? -1.885 2.237 -8.450 1.00 93.88 108 LEU A N 1
ATOM 800 C CA . LEU A 1 108 ? -1.363 2.775 -9.708 1.00 93.88 108 LEU A CA 1
ATOM 801 C C . LEU A 1 108 ? 0.096 2.398 -9.995 1.00 93.88 108 LEU A C 1
ATOM 803 O O . LEU A 1 108 ? 0.535 2.503 -11.141 1.00 93.88 108 LEU A O 1
ATOM 807 N N . LYS A 1 109 ? 0.849 1.888 -9.010 1.00 91.38 109 LYS A N 1
ATOM 808 C CA . LYS A 1 109 ? 2.265 1.519 -9.202 1.00 91.38 109 LYS A CA 1
ATOM 809 C C . LYS A 1 109 ? 2.490 0.544 -10.363 1.00 91.38 109 LYS A C 1
ATOM 811 O O . LYS A 1 109 ? 3.524 0.599 -11.016 1.00 91.38 109 LYS A O 1
ATOM 816 N N . ASN A 1 110 ? 1.545 -0.371 -10.599 1.00 91.50 110 ASN A N 1
ATOM 817 C CA . ASN A 1 110 ? 1.679 -1.390 -11.640 1.00 91.50 110 ASN A CA 1
ATOM 818 C C . ASN A 1 110 ? 1.497 -0.781 -13.036 1.00 91.50 110 ASN A C 1
ATOM 820 O O . ASN A 1 110 ? 2.174 -1.202 -13.966 1.00 91.50 110 ASN A O 1
ATOM 824 N N . VAL A 1 111 ? 0.643 0.239 -13.168 1.00 93.50 111 VAL A N 1
ATOM 825 C CA . VAL A 1 111 ? 0.494 1.000 -14.418 1.00 93.50 111 VAL A CA 1
ATOM 826 C C . VAL A 1 111 ? 1.801 1.726 -14.735 1.00 93.50 111 VAL A C 1
ATOM 828 O O . VAL A 1 111 ? 2.313 1.618 -15.847 1.00 93.50 111 VAL A O 1
ATOM 831 N N . LEU A 1 112 ? 2.396 2.381 -13.731 1.00 93.88 112 LEU A N 1
ATOM 832 C CA . LEU A 1 112 ? 3.691 3.044 -13.886 1.00 93.88 112 LEU A CA 1
ATOM 833 C C . LEU A 1 112 ? 4.815 2.049 -14.221 1.00 93.88 112 LEU A C 1
ATOM 835 O O . LEU A 1 112 ? 5.660 2.343 -15.060 1.00 93.88 112 LEU A O 1
ATOM 839 N N . ALA A 1 113 ? 4.804 0.858 -13.616 1.00 92.94 113 ALA A N 1
ATOM 840 C CA . ALA A 1 113 ? 5.779 -0.192 -13.903 1.00 92.94 113 ALA A CA 1
ATOM 841 C C . ALA A 1 113 ? 5.685 -0.713 -15.349 1.00 92.94 113 ALA A C 1
ATOM 843 O O . ALA A 1 113 ? 6.714 -0.947 -15.976 1.00 92.94 113 ALA A O 1
ATOM 844 N N . ILE A 1 114 ? 4.475 -0.850 -15.903 1.00 95.81 114 ILE A N 1
ATOM 845 C CA . ILE A 1 114 ? 4.286 -1.219 -17.315 1.00 95.81 114 ILE A CA 1
ATOM 846 C C . ILE A 1 114 ? 4.866 -0.133 -18.226 1.00 95.81 114 ILE A C 1
ATOM 848 O O . ILE A 1 114 ? 5.622 -0.444 -19.144 1.00 95.81 114 ILE A O 1
ATOM 852 N N . ALA A 1 115 ? 4.562 1.139 -17.952 1.00 96.62 115 ALA A N 1
ATOM 853 C CA . ALA A 1 115 ? 5.111 2.250 -18.724 1.00 96.62 115 ALA A CA 1
ATOM 854 C C . ALA A 1 115 ? 6.648 2.298 -18.647 1.00 96.62 115 ALA A C 1
ATOM 856 O O . ALA A 1 115 ? 7.309 2.524 -19.659 1.00 96.62 115 ALA A O 1
ATOM 857 N N . ALA A 1 116 ? 7.221 2.019 -17.472 1.00 96.50 116 ALA A N 1
ATOM 858 C CA . ALA A 1 116 ? 8.667 1.924 -17.291 1.00 96.50 116 ALA A CA 1
ATOM 859 C C . ALA A 1 116 ? 9.262 0.798 -18.150 1.00 96.50 116 ALA A C 1
ATOM 861 O O . ALA A 1 116 ? 10.233 1.028 -18.867 1.00 96.50 116 ALA A O 1
ATOM 862 N N . GLY A 1 117 ? 8.628 -0.378 -18.168 1.00 96.69 117 GLY A N 1
ATOM 863 C CA . GLY A 1 117 ? 9.041 -1.493 -19.023 1.00 96.69 117 GLY A CA 1
ATOM 864 C C . GLY A 1 117 ? 8.992 -1.170 -20.522 1.00 96.69 117 GLY A C 1
ATOM 865 O O . GLY A 1 117 ? 9.849 -1.631 -21.269 1.00 96.69 117 GLY A O 1
ATOM 866 N N . ILE A 1 118 ? 8.047 -0.336 -20.972 1.00 97.56 118 ILE A N 1
ATOM 867 C CA . ILE A 1 118 ? 8.005 0.149 -22.364 1.00 97.56 118 ILE A CA 1
ATOM 868 C C . ILE A 1 118 ? 9.211 1.049 -22.658 1.00 97.56 118 ILE A C 1
ATOM 870 O O . ILE A 1 118 ? 9.885 0.857 -23.667 1.00 97.56 118 ILE A O 1
ATOM 874 N N . VAL A 1 119 ? 9.511 2.007 -21.775 1.00 97.75 119 VAL A N 1
ATOM 875 C CA . VAL A 1 119 ? 10.671 2.906 -21.925 1.00 97.75 119 VAL A CA 1
ATOM 876 C C . VAL A 1 119 ? 11.981 2.117 -21.982 1.00 97.75 119 VAL A C 1
ATOM 878 O O . VAL A 1 119 ? 12.844 2.419 -22.810 1.00 97.75 119 VAL A O 1
ATOM 881 N N . GLU A 1 120 ? 12.113 1.099 -21.130 1.00 97.12 120 GLU A N 1
ATOM 882 C CA . GLU A 1 120 ? 13.261 0.192 -21.109 1.00 97.12 120 GLU A CA 1
ATOM 883 C C . GLU A 1 120 ? 13.339 -0.652 -22.389 1.00 97.12 120 GLU A C 1
ATOM 885 O O . GLU A 1 120 ? 14.377 -0.672 -23.047 1.00 97.12 120 GLU A O 1
ATOM 890 N N . GLY A 1 121 ? 12.229 -1.265 -22.812 1.00 97.69 121 GLY A N 1
ATOM 891 C CA . GLY A 1 121 ? 12.160 -2.072 -24.035 1.00 97.69 121 GLY A CA 1
ATOM 892 C C . GLY A 1 121 ? 12.416 -1.280 -25.323 1.00 97.69 121 GLY A C 1
ATOM 893 O O . GLY A 1 121 ? 12.894 -1.838 -26.307 1.00 97.69 121 GLY A O 1
ATOM 894 N N . MET A 1 122 ? 12.147 0.028 -25.315 1.00 98.06 122 MET A N 1
ATOM 895 C CA . MET A 1 122 ? 12.462 0.950 -26.413 1.00 98.06 122 MET A CA 1
ATOM 896 C C . MET A 1 122 ? 13.894 1.512 -26.351 1.00 98.06 122 MET A C 1
ATOM 898 O O . MET A 1 122 ? 14.284 2.271 -27.236 1.00 98.06 122 MET A O 1
ATOM 902 N N . ASN A 1 123 ? 14.673 1.168 -25.320 1.00 97.19 123 ASN A N 1
ATOM 903 C CA . ASN A 1 123 ? 16.042 1.637 -25.099 1.00 97.19 123 ASN A CA 1
ATOM 904 C C . ASN A 1 123 ? 16.187 3.177 -25.120 1.00 97.19 123 ASN A C 1
ATOM 906 O O . ASN A 1 123 ? 17.151 3.725 -25.652 1.00 97.19 123 ASN A O 1
ATOM 910 N N . LEU A 1 124 ? 15.218 3.898 -24.542 1.00 96.81 124 LEU A N 1
ATOM 911 C CA . LEU A 1 124 ? 15.176 5.373 -24.568 1.00 96.81 124 LEU A CA 1
ATOM 912 C C . LEU A 1 124 ? 16.115 6.045 -23.550 1.00 96.81 124 LEU A C 1
ATOM 914 O O . LEU A 1 124 ? 16.221 7.273 -23.517 1.00 96.81 124 LEU A O 1
ATOM 918 N N . GLY A 1 125 ? 16.775 5.253 -22.706 1.00 96.31 125 GLY A N 1
ATOM 919 C CA . GLY A 1 125 ? 17.742 5.713 -21.716 1.00 96.31 125 GLY A CA 1
ATOM 920 C C . GLY A 1 125 ? 17.140 6.349 -20.456 1.00 96.31 125 GLY A C 1
ATOM 921 O O . GLY A 1 125 ? 15.928 6.516 -20.289 1.00 96.31 125 GLY A O 1
ATOM 922 N N . ASN A 1 126 ? 18.035 6.719 -19.537 1.00 97.06 126 ASN A N 1
ATOM 923 C CA . ASN A 1 126 ? 17.684 7.103 -18.165 1.00 97.06 126 ASN A CA 1
ATOM 924 C C . ASN A 1 126 ? 16.919 8.430 -18.063 1.00 97.06 126 ASN A C 1
ATOM 926 O O . ASN A 1 126 ? 16.120 8.595 -17.144 1.00 97.06 126 ASN A O 1
ATOM 930 N N . ASN A 1 127 ? 17.118 9.362 -19.001 1.00 97.56 127 ASN A N 1
ATOM 931 C CA . ASN A 1 127 ? 16.411 10.648 -18.991 1.00 97.56 127 ASN A CA 1
ATOM 932 C C . ASN A 1 127 ? 14.904 10.454 -19.202 1.00 97.56 127 ASN A C 1
ATOM 934 O O . ASN A 1 127 ? 14.098 11.014 -18.460 1.00 97.56 127 ASN A O 1
ATOM 938 N N . SER A 1 128 ? 14.526 9.610 -20.164 1.00 97.31 128 SER A N 1
ATOM 939 C CA . SER A 1 128 ? 13.127 9.271 -20.433 1.00 97.31 128 SER A CA 1
ATOM 940 C C . SER A 1 128 ? 12.498 8.518 -19.261 1.00 97.31 128 SER A C 1
ATOM 942 O O . SER A 1 128 ? 11.373 8.823 -18.873 1.00 97.31 128 SER A O 1
ATOM 944 N N . MET A 1 129 ? 13.241 7.596 -18.636 1.00 97.88 129 MET A N 1
ATOM 945 C CA . MET A 1 129 ? 12.787 6.896 -17.430 1.00 97.88 129 MET A CA 1
ATOM 946 C C . MET A 1 129 ? 12.543 7.868 -16.266 1.00 97.88 129 MET A C 1
ATOM 948 O O . MET A 1 129 ? 11.499 7.821 -15.618 1.00 97.88 129 MET A O 1
ATOM 952 N N . ALA A 1 130 ? 13.473 8.793 -16.019 1.00 97.44 130 ALA A N 1
ATOM 953 C CA . ALA A 1 130 ? 13.340 9.786 -14.957 1.00 97.44 130 ALA A CA 1
ATOM 954 C C . ALA A 1 130 ? 12.154 10.736 -15.197 1.00 97.44 130 ALA A C 1
ATOM 956 O O . ALA A 1 130 ? 11.414 11.045 -14.256 1.00 97.44 130 ALA A O 1
ATOM 957 N N . ALA A 1 131 ? 11.941 11.159 -16.448 1.00 97.56 131 ALA A N 1
ATOM 958 C CA . ALA A 1 131 ? 10.792 11.971 -16.836 1.00 97.56 131 ALA A CA 1
ATOM 959 C C . ALA A 1 131 ? 9.474 11.215 -16.609 1.00 97.56 131 ALA A C 1
ATOM 961 O O . ALA A 1 131 ? 8.563 11.757 -15.983 1.00 97.56 131 ALA A O 1
ATOM 962 N N . LEU A 1 132 ? 9.401 9.945 -17.029 1.00 97.31 132 LEU A N 1
ATOM 963 C CA . LEU A 1 132 ? 8.236 9.088 -16.815 1.00 97.31 132 LEU A CA 1
ATOM 964 C C . LEU A 1 132 ? 7.913 8.931 -15.325 1.00 97.31 132 LEU A C 1
ATOM 966 O O . LEU A 1 132 ? 6.768 9.119 -14.924 1.00 97.31 132 LEU A O 1
ATOM 970 N N . VAL A 1 133 ? 8.905 8.595 -14.496 1.00 96.12 133 VAL A N 1
ATOM 971 C CA . VAL A 1 133 ? 8.698 8.393 -13.053 1.00 96.12 133 VAL A CA 1
ATOM 972 C C . VAL A 1 133 ? 8.229 9.685 -12.384 1.00 96.12 133 VAL A C 1
ATOM 974 O O . VAL A 1 133 ? 7.278 9.656 -11.601 1.00 96.12 133 VAL A O 1
ATOM 977 N N . SER A 1 134 ? 8.851 10.819 -12.715 1.00 96.44 134 SER A N 1
ATOM 978 C CA . SER A 1 134 ? 8.473 12.136 -12.187 1.00 96.44 134 SER A CA 1
ATOM 979 C C . SER A 1 134 ? 7.030 12.492 -12.548 1.00 96.44 134 SER A C 1
ATOM 981 O O . SER A 1 134 ? 6.239 12.856 -11.674 1.00 96.44 134 SER A O 1
ATOM 983 N N . GLN A 1 135 ? 6.673 12.327 -13.823 1.00 96.12 135 GLN A N 1
ATOM 984 C CA . GLN A 1 135 ? 5.332 12.602 -14.326 1.00 96.12 135 GLN A CA 1
ATOM 985 C C . GLN A 1 135 ? 4.296 11.660 -13.700 1.00 96.12 135 GLN A C 1
ATOM 987 O O . GLN A 1 135 ? 3.294 12.121 -13.155 1.00 96.12 135 GLN A O 1
ATOM 992 N N . GLY A 1 136 ? 4.574 10.355 -13.668 1.00 96.12 136 GLY A N 1
ATOM 993 C CA . GLY A 1 136 ? 3.694 9.358 -13.063 1.00 96.12 136 GLY A CA 1
ATOM 994 C C . GLY A 1 136 ? 3.446 9.614 -11.576 1.00 96.12 136 GLY A C 1
ATOM 995 O O . GLY A 1 136 ? 2.316 9.513 -11.104 1.00 96.12 136 GLY A O 1
ATOM 996 N N . CYS A 1 137 ? 4.470 10.027 -10.823 1.00 94.50 137 CYS A N 1
ATOM 997 C CA . CYS A 1 137 ? 4.301 10.410 -9.419 1.00 94.50 137 CYS A CA 1
ATOM 998 C C . CYS A 1 137 ? 3.423 11.662 -9.251 1.00 94.50 137 CYS A C 1
ATOM 1000 O O . CYS A 1 137 ? 2.648 11.742 -8.294 1.00 94.50 137 CYS A O 1
ATOM 1002 N N . SER A 1 138 ? 3.533 12.631 -10.165 1.00 95.56 138 SER A N 1
ATOM 1003 C CA . SER A 1 138 ? 2.681 13.826 -10.190 1.00 95.56 138 SER A CA 1
ATOM 1004 C C . SER A 1 138 ? 1.215 13.464 -10.453 1.00 95.56 138 SER A C 1
ATOM 1006 O O . SER A 1 138 ? 0.326 13.896 -9.718 1.00 95.56 138 SER A O 1
ATOM 1008 N N . GLU A 1 139 ? 0.959 12.590 -11.428 1.00 95.06 139 GLU A N 1
ATOM 1009 C CA . GLU A 1 139 ? -0.386 12.115 -11.776 1.00 95.06 139 GLU A CA 1
ATOM 1010 C C . GLU A 1 139 ? -1.033 11.309 -10.647 1.00 95.06 139 GLU A C 1
ATOM 1012 O O . GLU A 1 139 ? -2.189 11.554 -10.300 1.00 95.06 139 GLU A O 1
ATOM 1017 N N . ILE A 1 140 ? -0.278 10.407 -10.007 1.00 94.50 140 ILE A N 1
ATOM 1018 C CA . ILE A 1 140 ? -0.741 9.653 -8.832 1.00 94.50 140 ILE A CA 1
ATOM 1019 C C . ILE A 1 140 ? -1.135 10.612 -7.707 1.00 94.50 140 ILE A C 1
ATOM 1021 O O . ILE A 1 140 ? -2.196 10.455 -7.101 1.00 94.50 140 ILE A O 1
ATOM 1025 N N . ARG A 1 141 ? -0.303 11.625 -7.430 1.00 91.94 141 ARG A N 1
ATOM 1026 C CA . ARG A 1 141 ? -0.591 12.630 -6.400 1.00 91.94 141 ARG A CA 1
ATOM 1027 C C . ARG A 1 141 ? -1.850 13.422 -6.738 1.00 91.94 141 ARG A C 1
ATOM 1029 O O . ARG A 1 141 ? -2.700 13.611 -5.871 1.00 91.94 141 ARG A O 1
ATOM 1036 N N . TRP A 1 142 ? -1.990 13.856 -7.986 1.00 93.12 142 TRP A N 1
ATOM 1037 C CA . TRP A 1 142 ? -3.178 14.561 -8.453 1.00 93.12 142 TRP A CA 1
ATOM 1038 C C . TRP A 1 142 ? -4.444 13.702 -8.298 1.00 93.12 142 TRP A C 1
ATOM 1040 O O . TRP A 1 142 ? -5.411 14.157 -7.684 1.00 93.12 142 TRP A O 1
ATOM 1050 N N . LEU A 1 143 ? -4.422 12.441 -8.739 1.00 91.00 143 LEU A N 1
ATOM 1051 C CA . LEU A 1 143 ? -5.542 11.508 -8.569 1.00 91.00 143 LEU A CA 1
ATOM 1052 C C . LEU A 1 143 ? -5.889 11.286 -7.095 1.00 91.00 143 LEU A C 1
ATOM 1054 O O . LEU A 1 143 ? -7.062 11.363 -6.732 1.00 91.00 143 LEU A O 1
ATOM 1058 N N . ALA A 1 144 ? -4.888 11.077 -6.236 1.00 90.38 144 ALA A N 1
ATOM 1059 C CA . ALA A 1 144 ? -5.099 10.894 -4.802 1.00 90.38 144 ALA A CA 1
ATOM 1060 C C . ALA A 1 144 ? -5.845 12.083 -4.181 1.00 90.38 144 ALA A C 1
ATOM 1062 O O . ALA A 1 144 ? -6.795 11.880 -3.426 1.00 90.38 144 ALA A O 1
ATOM 1063 N N . THR A 1 145 ? -5.490 13.320 -4.554 1.00 89.56 145 THR A N 1
ATOM 1064 C CA . THR A 1 145 ? -6.227 14.502 -4.077 1.00 89.56 145 THR A CA 1
ATOM 1065 C C . THR A 1 145 ? -7.676 14.503 -4.554 1.00 89.56 145 THR A C 1
ATOM 1067 O O . THR A 1 145 ? -8.566 14.769 -3.755 1.00 89.56 145 THR A O 1
ATOM 1070 N N . LYS A 1 146 ? -7.948 14.148 -5.818 1.00 87.94 146 LYS A N 1
ATOM 1071 C CA . LYS A 1 146 ? -9.313 14.114 -6.368 1.00 87.94 146 LYS A CA 1
ATOM 1072 C C . LYS A 1 146 ? -10.189 13.054 -5.714 1.00 87.94 146 LYS A C 1
ATOM 1074 O O . LYS A 1 146 ? -11.333 13.355 -5.398 1.00 87.94 146 LYS A O 1
ATOM 1079 N N . VAL A 1 147 ? -9.651 11.864 -5.452 1.00 82.69 147 VAL A N 1
ATOM 1080 C CA . VAL A 1 147 ? -10.370 10.814 -4.714 1.00 82.69 147 VAL A CA 1
ATOM 1081 C C . VAL A 1 147 ? -10.682 11.274 -3.294 1.00 82.69 147 VAL A C 1
ATOM 1083 O O . VAL A 1 147 ? -11.781 11.041 -2.805 1.00 82.69 147 VAL A O 1
ATOM 1086 N N . ASN A 1 148 ? -9.756 11.991 -2.657 1.00 72.44 148 ASN A N 1
ATOM 1087 C CA . ASN A 1 148 ? -9.958 12.516 -1.311 1.00 72.44 148 ASN A CA 1
ATOM 1088 C C . ASN A 1 148 ? -11.011 13.640 -1.232 1.00 72.44 148 ASN A C 1
ATOM 1090 O O . ASN A 1 148 ? -11.509 13.893 -0.149 1.00 72.44 148 ASN A O 1
ATOM 1094 N N . TYR A 1 149 ? -11.343 14.316 -2.342 1.00 57.72 149 TYR A N 1
ATOM 1095 C CA . TYR A 1 149 ? -12.411 15.331 -2.399 1.00 57.72 149 TYR A CA 1
ATOM 1096 C C . TYR A 1 149 ? -13.802 14.755 -2.697 1.00 57.72 149 TYR A C 1
ATOM 1098 O O . TYR A 1 149 ? -14.791 15.478 -2.608 1.00 57.72 149 TYR A O 1
ATOM 1106 N N . LEU A 1 150 ? -13.890 13.488 -3.105 1.00 57.50 150 LEU A N 1
ATOM 1107 C CA . LEU A 1 150 ? -15.165 12.836 -3.418 1.00 57.50 150 LEU A CA 1
ATOM 1108 C C . LEU A 1 150 ? -15.858 12.256 -2.171 1.00 57.50 150 LEU A C 1
ATOM 1110 O O . LEU A 1 150 ? -16.968 11.737 -2.297 1.00 57.50 150 LEU A O 1
ATOM 1114 N N . TYR A 1 151 ? -15.224 12.352 -0.994 1.00 48.91 151 TYR A N 1
ATOM 1115 C CA . TYR A 1 151 ? -15.646 11.765 0.284 1.00 48.91 151 TYR A CA 1
ATOM 1116 C C . TYR A 1 151 ? -15.192 12.624 1.470 1.00 48.91 151 TYR A C 1
ATOM 1118 O O . TYR A 1 151 ? -15.694 12.369 2.588 1.00 48.91 151 TYR A O 1
#

Foldseek 3Di:
DVLVVLLVCLVVDDQADEDEDADAAADPPPRHFCLVSNCVSSVHPVRHYKYKDAPCDPVCVVVLAAGEIEIEGCDPVVRVVVQVVPDDPRYHYHYYPLRLLRNLCSHCVVVLVVV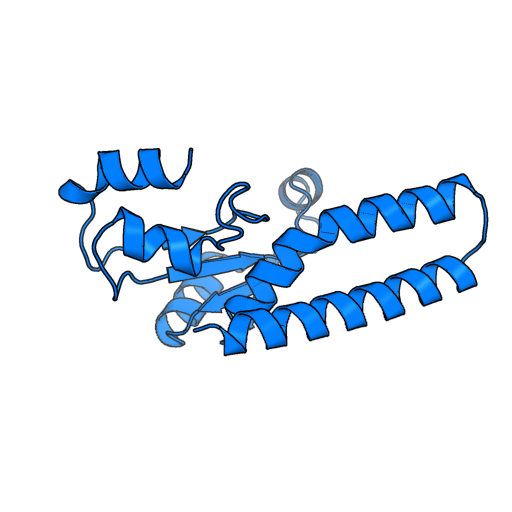LVVCVVVVVDDVVSVVSVVVSVVVSVVVSVVVVVVD

Sequence (151 aa):
FSAAFLDSVADYVDPGLPFISLSKGLELNTLRTMAQIIPQALRNPRQPFVALSGPSFALELMNKLPTAMVVASKDKKLANAVQQLLASNHLRISTSSDVTGVEIAGALKNVLAIAAGIVE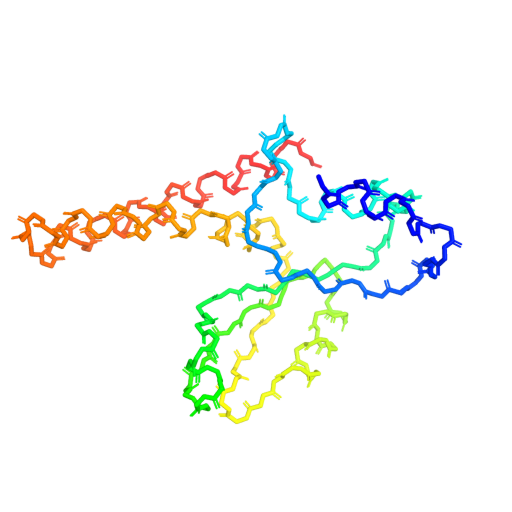GMNLGNNSMAALVSQGCSEIRWLATKVNYLY

Radius of gyration: 17.05 Å; chains: 1; bounding box: 40×29×44 Å

InterPro domains:
  IPR006109 Glycerol-3-phosphate dehydrogenase, NAD-dependent, C-terminal [PF07479] (98-147)
  IPR006168 Glycerol-3-phosphate dehydrogenase, NAD-dependent [PR00077] (51-71)
  IPR006168 Glycerol-3-phosphate dehydrogenase, NAD-dependent [PR00077] (91-115)
  IPR006168 Glycerol-3-phosphate dehydrogenase, NAD-dependent [PR00077] (116-140)
  IPR006168 Glycerol-3-phosphate dehydrogenase, NAD-dependent [PS00957] (106-127)
  IPR008927 6-phosphogluconate dehydrogenase-like, C-terminal domain superfamily [SSF48179] (97-147)
  IPR011128 Glycerol-3-phosphate dehydrogenase, NAD-dependent, N-terminal [PF01210] (4-78)
  IPR013328 6-phosphogluconate dehydrogenase, domain 2 [G3DSA:1.10.1040.10] (102-149)
  IPR036291 NAD(P)-binding domain superfamily [SSF51735] (5-96)

Organism: NCBI:txid97028

Secondary structure (DSSP, 8-state):
-HHHHHHHTGGGS-TTPPEEE---S--TTT---HHHHHHHHTT-TT--EEEEES---HHHHHTT--EEEEEE-S-HHHHHHHHHHH-BTTEEEEEES-HHHHHHHHHHHHHHHHHHHHHHHTT-HHHHHHHHHHHHHHHHHHHHHHHHH--